Protein AF-A0A7R9XP85-F1 (afdb_monomer_lite)

Secondary structure (DSSP, 8-state):
-EETT-B-TT-B-TT-B-TTPEEPSB-TT-B-TT-B-TT-B-TT-B-TT-B-TT-B-TT-B-TT-B-TT-B--EETTEE-B-TT-B-TT-B--HHHHHHHTT-TT--HHHHHHHT---

pLDDT: mean 96.96, std 3.6, range [68.06, 98.88]

Radius of gyration: 12.51 Å; chains: 1; bounding box: 40×22×24 Å

InterPro domains:
  IPR001646 Pentapeptide repeat [PF00805] (28-64)

Structure (mmCIF, N/CA/C/O backbone):
data_AF-A0A7R9XP85-F1
#
_entry.id   AF-A0A7R9XP85-F1
#
loop_
_atom_site.group_PDB
_atom_site.id
_atom_site.type_symbol
_atom_site.label_atom_id
_atom_site.label_alt_id
_atom_site.label_comp_id
_atom_site.label_asym_id
_atom_site.label_entity_id
_atom_site.label_seq_id
_atom_site.pdbx_PDB_ins_code
_atom_site.Cartn_x
_atom_site.Cartn_y
_atom_site.Cartn_z
_atom_site.occupancy
_atom_site.B_iso_or_equiv
_atom_site.auth_seq_id
_atom_site.auth_comp_id
_atom_site.auth_asym_id
_atom_site.auth_atom_id
_atom_site.pdbx_PDB_model_num
ATOM 1 N N . LYS A 1 1 ? -14.980 6.941 -8.364 1.00 84.94 1 LYS A N 1
ATOM 2 C CA . LYS A 1 1 ? -16.347 6.572 -7.890 1.00 84.94 1 LYS A CA 1
ATOM 3 C C . LYS A 1 1 ? -16.425 6.857 -6.393 1.00 84.94 1 LYS A C 1
ATOM 5 O O . LYS A 1 1 ? -15.369 6.913 -5.780 1.00 84.94 1 LYS A O 1
ATOM 10 N N . ASP A 1 2 ? -17.599 7.073 -5.807 1.00 92.56 2 ASP A N 1
ATOM 11 C CA . ASP A 1 2 ? -17.701 7.227 -4.349 1.00 92.56 2 ASP A CA 1
ATOM 12 C C . ASP A 1 2 ? -18.280 5.948 -3.743 1.00 92.56 2 ASP A C 1
ATOM 14 O O . ASP A 1 2 ? -19.359 5.517 -4.142 1.00 92.56 2 ASP A O 1
ATOM 18 N N . LEU A 1 3 ? -17.511 5.315 -2.863 1.00 93.06 3 LEU A N 1
ATOM 19 C CA . LEU A 1 3 ? -17.875 4.136 -2.083 1.00 93.06 3 LEU A CA 1
ATOM 20 C C . LEU A 1 3 ? -17.718 4.433 -0.581 1.00 93.06 3 LEU A C 1
ATOM 22 O O . LEU A 1 3 ? -17.549 3.498 0.198 1.00 93.06 3 LEU A O 1
ATOM 26 N N . SER A 1 4 ? -17.732 5.710 -0.162 1.00 91.25 4 SER A N 1
ATOM 27 C CA . SER A 1 4 ? -17.455 6.103 1.229 1.00 91.25 4 SER A CA 1
ATOM 28 C C . SER A 1 4 ? -18.410 5.486 2.254 1.00 91.25 4 SER A C 1
ATOM 30 O O . SER A 1 4 ? -18.020 5.276 3.401 1.00 91.25 4 SER A O 1
ATOM 32 N N . GLU A 1 5 ? -19.635 5.175 1.833 1.00 90.81 5 GLU A N 1
ATOM 33 C CA . GLU A 1 5 ? -20.685 4.591 2.676 1.00 90.81 5 GLU A CA 1
ATOM 34 C C . GLU A 1 5 ? -20.741 3.056 2.603 1.00 90.81 5 GLU A C 1
ATOM 36 O O . GLU A 1 5 ? -21.529 2.427 3.308 1.00 90.81 5 GLU A O 1
ATOM 41 N N . GLU A 1 6 ? -19.922 2.434 1.753 1.00 93.75 6 GLU A N 1
ATOM 42 C CA . GLU A 1 6 ? -19.976 0.995 1.513 1.00 93.75 6 GLU A CA 1
ATOM 43 C C . GLU A 1 6 ? -19.072 0.223 2.478 1.00 93.75 6 GLU A C 1
ATOM 45 O O . GLU A 1 6 ? -17.935 0.610 2.762 1.00 93.75 6 GLU A O 1
ATOM 50 N N . VAL A 1 7 ? -19.567 -0.930 2.932 1.00 95.38 7 VAL A N 1
ATOM 51 C CA . VAL A 1 7 ? -18.777 -1.925 3.665 1.00 95.38 7 VAL A CA 1
ATOM 52 C C . VAL A 1 7 ? -18.240 -2.937 2.663 1.00 95.38 7 VAL A C 1
ATOM 54 O O . VAL A 1 7 ? -18.994 -3.701 2.061 1.00 95.38 7 VAL A O 1
ATOM 57 N N . LEU A 1 8 ? -16.923 -2.957 2.492 1.00 95.38 8 LEU A N 1
ATOM 58 C CA . LEU A 1 8 ? -16.235 -3.753 1.477 1.00 95.38 8 LEU A CA 1
ATOM 59 C C . LEU A 1 8 ? -15.453 -4.931 2.071 1.00 95.38 8 LEU A C 1
ATOM 61 O O . LEU A 1 8 ? -14.604 -5.513 1.390 1.00 95.38 8 LEU A O 1
ATOM 65 N N . SER A 1 9 ? -15.717 -5.304 3.328 1.00 97.75 9 SER A N 1
ATOM 66 C CA . SER A 1 9 ? -15.007 -6.414 3.962 1.00 97.75 9 SER A CA 1
ATOM 67 C C . SER A 1 9 ? -15.169 -7.708 3.157 1.00 97.75 9 SER A C 1
ATOM 69 O O . SER A 1 9 ? -16.280 -8.121 2.823 1.00 97.75 9 SER A O 1
ATOM 71 N N . GLY A 1 10 ? -14.057 -8.370 2.836 1.00 97.50 10 GLY A N 1
ATOM 72 C CA . GLY A 1 10 ? -14.057 -9.627 2.083 1.00 97.50 10 GLY A CA 1
ATOM 73 C C . GLY A 1 10 ? -14.439 -9.512 0.601 1.00 97.50 10 GLY A C 1
ATOM 74 O O . GLY A 1 10 ? -14.571 -10.542 -0.072 1.00 97.50 10 GLY A O 1
ATOM 75 N N . VAL A 1 11 ? -14.623 -8.299 0.066 1.00 97.00 11 VAL A N 1
ATOM 76 C CA . VAL A 1 11 ? -14.964 -8.099 -1.350 1.00 97.00 11 VAL A CA 1
ATOM 77 C C . VAL A 1 11 ? -13.860 -8.645 -2.254 1.00 97.00 11 VAL A C 1
ATOM 79 O O . VAL A 1 11 ? -12.667 -8.500 -1.992 1.00 97.00 11 VAL A O 1
ATOM 82 N N . ARG A 1 12 ? -14.265 -9.267 -3.367 1.00 97.94 12 ARG A N 1
ATOM 83 C CA . ARG A 1 12 ? -13.357 -9.752 -4.413 1.00 97.94 12 ARG A CA 1
ATOM 84 C C . ARG A 1 12 ? -13.295 -8.738 -5.552 1.00 97.94 12 ARG A C 1
ATOM 86 O O . ARG A 1 12 ? -14.138 -8.757 -6.442 1.00 97.94 12 ARG A O 1
ATOM 93 N N . GLY A 1 13 ? -12.285 -7.875 -5.518 1.00 96.69 13 GLY A N 1
ATOM 94 C CA . GLY A 1 13 ? -12.023 -6.814 -6.494 1.00 96.69 13 GLY A CA 1
ATOM 95 C C . GLY A 1 13 ? -10.856 -7.098 -7.447 1.00 96.69 13 GLY A C 1
ATOM 96 O O . GLY A 1 13 ? -10.287 -6.158 -7.997 1.00 96.69 13 GLY A O 1
ATOM 97 N N . ARG A 1 14 ? -10.455 -8.364 -7.627 1.00 98.06 14 ARG A N 1
ATOM 98 C CA . ARG A 1 14 ? -9.287 -8.734 -8.447 1.00 98.06 14 ARG A CA 1
ATOM 99 C C . ARG A 1 14 ? -9.376 -8.180 -9.863 1.00 98.06 14 ARG A C 1
ATOM 101 O O . ARG A 1 14 ? -10.382 -8.387 -10.536 1.00 98.06 14 ARG A O 1
ATOM 108 N N . ARG A 1 15 ? -8.287 -7.570 -10.337 1.00 98.06 15 ARG A N 1
ATOM 109 C CA . ARG A 1 15 ? -8.157 -6.998 -11.692 1.00 98.06 15 ARG A CA 1
ATOM 110 C C . ARG A 1 15 ? -9.240 -5.971 -12.063 1.00 98.06 15 ARG A C 1
ATOM 112 O O . ARG A 1 15 ? -9.371 -5.620 -13.234 1.00 98.06 15 ARG A O 1
ATOM 119 N N . SER A 1 16 ? -10.006 -5.487 -11.086 1.00 98.19 16 SER A N 1
ATOM 120 C CA . SER A 1 16 ? -11.023 -4.458 -11.284 1.00 98.19 16 SER A CA 1
ATOM 121 C C . SER A 1 16 ? -10.393 -3.070 -11.334 1.00 98.19 16 SER A C 1
ATOM 123 O O . SER A 1 16 ? -9.298 -2.846 -10.817 1.00 98.19 16 SER A O 1
ATOM 125 N N . ASP A 1 17 ? -11.112 -2.127 -11.938 1.00 98.25 17 ASP A N 1
ATOM 126 C CA . ASP A 1 17 ? -10.718 -0.723 -11.976 1.00 98.25 17 ASP A CA 1
ATOM 127 C C . ASP A 1 17 ? -11.487 0.088 -10.929 1.00 98.25 17 ASP A C 1
ATOM 129 O O . ASP A 1 17 ? -12.712 0.264 -11.012 1.00 98.25 17 ASP A O 1
ATOM 133 N N . PHE A 1 18 ? -10.737 0.573 -9.947 1.00 97.94 18 PHE A N 1
ATOM 134 C CA . PHE A 1 18 ? -11.180 1.467 -8.891 1.00 97.94 18 PHE A CA 1
ATOM 135 C C . PHE A 1 18 ? -10.451 2.812 -8.948 1.00 97.94 18 PHE A C 1
ATOM 137 O O . PHE A 1 18 ? -10.563 3.578 -7.998 1.00 97.94 18 PHE A O 1
ATOM 144 N N . SER A 1 19 ? -9.743 3.142 -10.029 1.00 98.50 19 SER A N 1
ATOM 145 C CA . SER A 1 19 ? -8.988 4.398 -10.122 1.00 98.50 19 SER A CA 1
ATOM 146 C C . SER A 1 19 ? -9.877 5.609 -9.797 1.00 98.50 19 SER A C 1
ATOM 148 O O . SER A 1 19 ? -11.062 5.641 -10.158 1.00 98.50 19 SER A O 1
ATOM 150 N N . HIS A 1 20 ? -9.332 6.590 -9.074 1.00 97.94 20 HIS A N 1
ATOM 151 C CA . HIS A 1 20 ? -10.051 7.784 -8.603 1.00 97.94 20 HIS A CA 1
ATOM 152 C C . HIS A 1 20 ? -11.289 7.472 -7.740 1.00 97.94 20 HIS A C 1
ATOM 154 O O . HIS A 1 20 ? -12.318 8.161 -7.800 1.00 97.94 20 HIS A O 1
ATOM 160 N N . THR A 1 21 ? -11.255 6.371 -6.987 1.00 97.50 21 THR A N 1
ATOM 161 C CA . THR A 1 21 ? -12.338 5.992 -6.073 1.00 97.50 21 THR A CA 1
ATOM 162 C C . THR A 1 21 ? -12.029 6.402 -4.647 1.00 97.50 21 THR A C 1
ATOM 164 O O . THR A 1 21 ? -10.913 6.220 -4.166 1.00 97.50 21 THR A O 1
ATOM 167 N N . LYS A 1 22 ? -13.045 6.940 -3.974 1.00 97.06 22 LYS A N 1
ATOM 168 C CA . LYS A 1 22 ? -13.049 7.129 -2.529 1.00 97.06 22 LYS A CA 1
ATOM 169 C C . LYS A 1 22 ? -13.647 5.882 -1.895 1.00 97.06 22 LYS A C 1
ATOM 171 O O . LYS A 1 22 ? -14.796 5.550 -2.174 1.00 97.06 22 LYS A O 1
ATOM 176 N N . PHE A 1 23 ? -12.852 5.166 -1.116 1.00 93.88 23 PHE A N 1
ATOM 177 C CA . PHE A 1 23 ? -13.295 3.979 -0.398 1.00 93.88 23 PHE A CA 1
ATOM 178 C C . PHE A 1 23 ? -13.952 4.366 0.925 1.00 93.88 23 PHE A C 1
ATOM 180 O O . PHE A 1 23 ? -13.672 5.422 1.496 1.00 93.88 23 PHE A O 1
ATOM 187 N N . GLY A 1 24 ? -14.844 3.498 1.395 1.00 88.75 24 GLY A N 1
ATOM 188 C CA . GLY A 1 24 ? -15.414 3.580 2.730 1.00 88.75 24 GLY A CA 1
ATOM 189 C C . GLY A 1 24 ? -14.423 3.188 3.813 1.00 88.75 24 GLY A C 1
ATOM 190 O O . GLY A 1 24 ? -13.323 2.697 3.552 1.00 88.75 24 GLY A O 1
ATOM 191 N N . ARG A 1 25 ? -14.844 3.394 5.062 1.00 92.69 25 ARG A N 1
ATOM 192 C CA . ARG A 1 25 ? -14.001 3.170 6.246 1.00 92.69 25 ARG A CA 1
ATOM 193 C C . ARG A 1 25 ? -13.696 1.698 6.519 1.00 92.69 25 ARG A C 1
ATOM 195 O O . ARG A 1 25 ? -12.904 1.412 7.406 1.00 92.69 25 ARG A O 1
ATOM 202 N N . GLU A 1 26 ? -14.323 0.763 5.811 1.00 97.31 26 GLU A N 1
ATOM 203 C CA . GLU A 1 26 ? -14.218 -0.664 6.100 1.00 97.31 26 GLU A CA 1
ATOM 204 C C . GLU A 1 26 ? -14.080 -1.484 4.815 1.00 97.31 26 GLU A C 1
ATOM 206 O O . GLU A 1 26 ? -15.004 -1.584 4.011 1.00 97.31 26 GLU A O 1
ATOM 211 N N . ALA A 1 27 ? -12.912 -2.090 4.636 1.00 97.3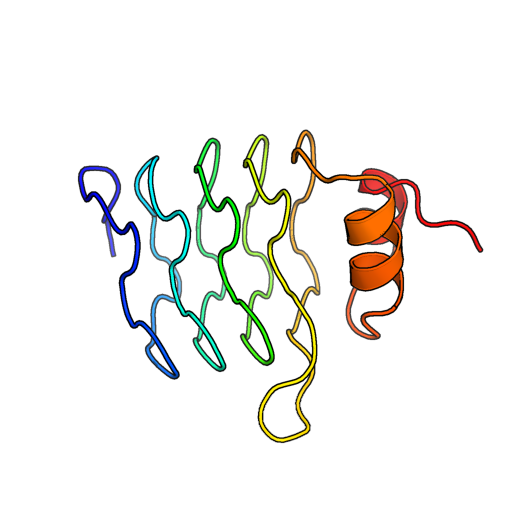8 27 ALA A N 1
ATOM 212 C CA . ALA A 1 27 ? -12.570 -2.950 3.514 1.00 97.38 27 ALA A CA 1
ATOM 213 C C . ALA A 1 27 ? -11.579 -4.047 3.942 1.00 97.38 27 ALA A C 1
ATOM 215 O O . ALA A 1 27 ? -10.723 -4.448 3.152 1.00 97.38 27 ALA A O 1
ATOM 216 N N . SER A 1 28 ? -11.660 -4.521 5.191 1.00 98.50 28 SER A N 1
ATOM 217 C CA . SER A 1 28 ? -10.777 -5.569 5.713 1.00 98.50 28 SER A CA 1
ATOM 218 C C . SER A 1 28 ? -10.954 -6.894 4.969 1.00 98.50 28 SER A C 1
ATOM 220 O O . SER A 1 28 ? -12.045 -7.245 4.517 1.00 98.50 28 SER A O 1
ATOM 222 N N . ARG A 1 29 ? -9.876 -7.673 4.842 1.00 98.62 29 ARG A N 1
ATOM 223 C CA . ARG A 1 29 ? -9.849 -8.985 4.168 1.00 98.62 29 ARG A CA 1
ATOM 224 C C . ARG A 1 29 ? -10.285 -8.936 2.697 1.00 98.62 29 ARG A C 1
ATOM 226 O O . ARG A 1 29 ? -10.648 -9.968 2.128 1.00 98.62 29 ARG A O 1
ATOM 233 N N . ALA A 1 30 ? -10.302 -7.756 2.084 1.00 98.50 30 ALA A N 1
ATOM 234 C CA . ALA A 1 30 ? -10.662 -7.592 0.684 1.00 98.50 30 ALA A CA 1
ATOM 235 C C . ALA A 1 30 ? -9.522 -8.066 -0.231 1.00 98.50 30 ALA A C 1
ATOM 237 O O . ALA A 1 30 ? -8.341 -7.984 0.105 1.00 98.50 30 ALA A O 1
ATOM 238 N N . ASP A 1 31 ? -9.879 -8.570 -1.408 1.00 98.75 31 ASP A N 1
ATOM 239 C CA . ASP A 1 31 ? -8.943 -9.125 -2.384 1.00 98.75 31 ASP A CA 1
ATOM 240 C C . ASP A 1 31 ? -8.874 -8.218 -3.617 1.00 98.75 31 ASP A C 1
ATOM 242 O O . ASP A 1 31 ? -9.718 -8.305 -4.514 1.00 98.75 31 ASP A O 1
ATOM 246 N N . PHE A 1 32 ? -7.857 -7.356 -3.656 1.00 98.69 32 PHE A N 1
ATOM 247 C CA . PHE A 1 32 ? -7.593 -6.377 -4.714 1.00 98.69 32 PHE A CA 1
ATOM 248 C C . PHE A 1 32 ? -6.424 -6.775 -5.619 1.00 98.69 32 PHE A C 1
ATOM 250 O O . PHE A 1 32 ? -5.820 -5.924 -6.271 1.00 98.69 32 PHE A O 1
ATOM 257 N N . ARG A 1 33 ? -6.084 -8.064 -5.702 1.00 98.81 33 ARG A N 1
ATOM 258 C CA . ARG A 1 33 ? -4.941 -8.497 -6.515 1.00 98.81 33 ARG A CA 1
ATOM 259 C C . ARG A 1 33 ? -5.053 -8.065 -7.969 1.00 98.81 33 ARG A C 1
ATOM 261 O O . ARG A 1 33 ? -6.067 -8.315 -8.629 1.00 98.81 33 ARG A O 1
ATOM 268 N N . GLY A 1 34 ? -3.998 -7.431 -8.471 1.00 98.69 34 GLY A N 1
ATOM 269 C CA . GLY A 1 34 ? -3.951 -6.891 -9.830 1.00 98.69 34 GLY A CA 1
ATOM 270 C C . GLY A 1 34 ? -4.960 -5.775 -10.123 1.00 98.69 34 GLY A C 1
ATOM 271 O O . GLY A 1 34 ? -5.161 -5.457 -11.293 1.00 98.69 34 GLY A O 1
ATOM 272 N N . ALA A 1 35 ? -5.652 -5.227 -9.119 1.00 98.69 35 ALA A N 1
ATOM 273 C CA . ALA A 1 35 ? -6.601 -4.135 -9.317 1.00 98.69 35 ALA A CA 1
ATOM 274 C C . ALA A 1 35 ? -5.885 -2.830 -9.693 1.00 98.69 35 ALA A C 1
ATOM 276 O O . ALA A 1 35 ? -4.714 -2.632 -9.368 1.00 98.69 35 ALA A O 1
ATOM 277 N N . LYS A 1 36 ? -6.607 -1.916 -10.344 1.00 98.81 36 LYS A N 1
ATOM 278 C CA . LYS A 1 36 ? -6.164 -0.530 -10.526 1.00 98.81 36 LYS A CA 1
ATOM 279 C C . LYS A 1 36 ? -6.758 0.330 -9.419 1.00 98.81 36 LYS A C 1
ATOM 281 O O . LYS A 1 36 ? -7.976 0.460 -9.328 1.00 98.81 36 LYS A O 1
ATOM 286 N N . LEU A 1 37 ? -5.891 0.890 -8.590 1.00 98.69 37 LEU A N 1
ATOM 287 C CA . LEU A 1 37 ? -6.179 1.733 -7.430 1.00 98.69 37 LEU A CA 1
ATOM 288 C C . LEU A 1 37 ? -5.435 3.076 -7.558 1.00 98.69 37 LEU A C 1
ATOM 290 O O . LEU A 1 37 ? -5.030 3.680 -6.570 1.00 98.69 37 LEU A O 1
ATOM 294 N N . VAL A 1 38 ? -5.226 3.537 -8.793 1.00 98.81 38 VAL A N 1
ATOM 295 C CA . VAL A 1 38 ? -4.513 4.789 -9.062 1.00 98.81 38 VAL A CA 1
ATOM 296 C C . VAL A 1 38 ? -5.329 5.965 -8.531 1.00 98.81 38 VAL A C 1
ATOM 298 O O . VAL A 1 38 ? -6.539 6.032 -8.764 1.00 98.81 38 VAL A O 1
ATOM 301 N N . ASP A 1 39 ? -4.673 6.876 -7.811 1.00 98.62 39 ASP A N 1
ATOM 302 C CA . ASP A 1 39 ? -5.282 8.066 -7.200 1.00 98.62 39 ASP A CA 1
ATOM 303 C C . ASP A 1 39 ? -6.530 7.745 -6.340 1.00 98.62 39 ASP A C 1
ATOM 305 O O . ASP A 1 39 ? -7.499 8.511 -6.297 1.00 98.62 39 ASP A O 1
ATOM 309 N N . THR A 1 40 ? -6.574 6.576 -5.692 1.00 98.38 40 THR A N 1
ATOM 310 C CA . THR A 1 40 ? -7.669 6.240 -4.765 1.00 98.38 40 THR A CA 1
ATOM 311 C C . THR A 1 40 ? -7.464 6.863 -3.397 1.00 98.38 40 THR A C 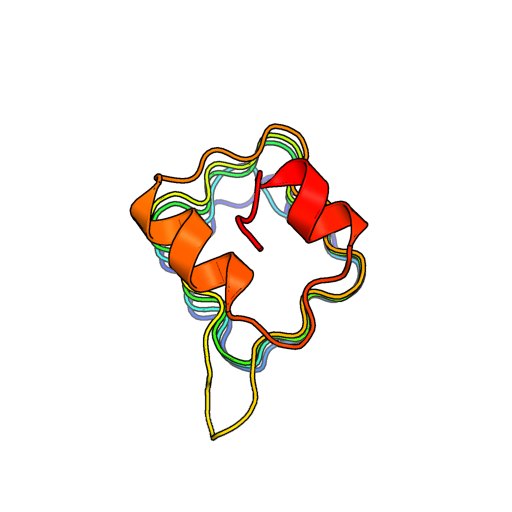1
ATOM 313 O O . THR A 1 40 ? -6.349 6.888 -2.883 1.00 98.38 40 THR A O 1
ATOM 316 N N . SER A 1 41 ? -8.556 7.282 -2.763 1.00 98.25 41 SER A N 1
ATOM 317 C CA . SER A 1 41 ? -8.552 7.701 -1.363 1.00 98.25 41 SER A CA 1
ATOM 318 C C . SER A 1 41 ? -9.064 6.563 -0.485 1.00 98.25 41 SER A C 1
ATOM 320 O O . SER A 1 41 ? -10.195 6.108 -0.654 1.00 98.25 41 SER A O 1
ATOM 322 N N . MET A 1 42 ? -8.221 6.116 0.441 1.00 97.88 42 MET A N 1
ATOM 323 C CA . MET A 1 42 ? -8.503 5.125 1.482 1.00 97.88 42 MET A CA 1
ATOM 324 C C . MET A 1 42 ? -8.111 5.691 2.863 1.00 97.88 42 MET A C 1
ATOM 326 O O . MET A 1 42 ? -7.662 4.960 3.743 1.00 97.88 42 MET A O 1
ATOM 330 N N . VAL A 1 43 ? -8.265 7.009 3.036 1.00 98.00 43 VAL A N 1
ATOM 331 C CA . VAL A 1 43 ? -7.968 7.707 4.297 1.00 98.00 43 VAL A CA 1
ATOM 332 C C . VAL A 1 43 ? -8.859 7.159 5.408 1.00 98.00 43 VAL A C 1
ATOM 334 O O . VAL A 1 43 ? -10.057 6.957 5.197 1.00 98.00 43 VAL A O 1
ATOM 337 N N . ASP A 1 44 ? -8.269 6.898 6.575 1.00 97.81 44 ASP A N 1
ATOM 338 C CA . ASP A 1 44 ? -8.932 6.312 7.750 1.00 97.81 44 ASP A CA 1
ATOM 339 C C . ASP A 1 44 ? -9.592 4.937 7.502 1.00 97.81 44 ASP A C 1
ATOM 341 O O . ASP A 1 44 ? -10.424 4.488 8.302 1.00 97.81 44 ASP A O 1
ATOM 345 N N . ALA A 1 45 ? -9.274 4.260 6.392 1.00 98.12 45 ALA A N 1
ATOM 346 C CA . ALA A 1 45 ? -9.894 2.988 6.048 1.00 98.12 45 ALA A CA 1
ATOM 347 C C . ALA A 1 45 ? -9.303 1.828 6.859 1.00 98.12 45 ALA A C 1
ATOM 349 O O . ALA A 1 45 ? -8.089 1.699 7.034 1.00 98.12 45 ALA A O 1
ATOM 350 N N . ASN A 1 46 ? -10.166 0.917 7.298 1.00 98.44 46 ASN A N 1
ATOM 351 C CA . ASN A 1 46 ? -9.758 -0.381 7.800 1.00 98.44 46 ASN A CA 1
ATOM 352 C C . ASN A 1 46 ? -9.520 -1.343 6.630 1.00 98.44 46 ASN A C 1
ATOM 354 O O . ASN A 1 46 ? -10.463 -1.828 6.008 1.00 98.44 46 ASN A O 1
ATOM 358 N N . LEU A 1 47 ? -8.253 -1.632 6.352 1.00 98.50 47 LEU A N 1
ATOM 359 C CA . LEU A 1 47 ? -7.769 -2.535 5.304 1.00 98.50 47 LEU A CA 1
ATOM 360 C C . LEU A 1 47 ? -7.047 -3.748 5.916 1.00 98.50 47 LEU A C 1
ATOM 362 O O . LEU A 1 47 ? -6.196 -4.367 5.274 1.00 98.50 47 LEU A O 1
ATOM 366 N N . TYR A 1 48 ? -7.367 -4.073 7.173 1.00 98.56 48 TYR A N 1
ATOM 367 C CA . TYR A 1 48 ? -6.773 -5.185 7.905 1.00 98.56 48 TYR A CA 1
ATOM 368 C C . TYR A 1 48 ? -6.844 -6.484 7.092 1.00 98.56 48 TYR A C 1
ATOM 370 O O . TYR A 1 48 ? -7.9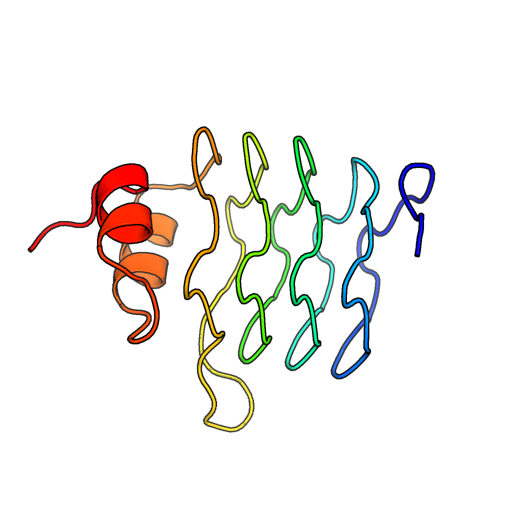18 -6.872 6.635 1.00 98.56 48 TYR A O 1
ATOM 378 N N . GLU A 1 49 ? -5.703 -7.158 6.918 1.00 98.56 49 GLU A N 1
ATOM 379 C CA . GLU A 1 49 ? -5.567 -8.402 6.135 1.00 98.56 49 GLU A CA 1
ATOM 380 C C . GLU A 1 49 ? -6.024 -8.323 4.660 1.00 98.56 49 GLU A C 1
ATOM 382 O O . GLU A 1 49 ? -6.294 -9.352 4.034 1.00 98.56 49 GLU A O 1
ATOM 387 N N . SER A 1 50 ? -6.113 -7.131 4.065 1.00 98.62 50 SER A N 1
ATOM 388 C CA . SER A 1 50 ? -6.449 -6.986 2.642 1.00 98.62 50 SER A CA 1
ATOM 389 C C . SER A 1 50 ? -5.257 -7.282 1.725 1.00 98.62 50 SER A C 1
ATOM 391 O O . SER A 1 50 ? -4.098 -7.054 2.063 1.00 98.62 50 SER A O 1
ATOM 393 N N . THR A 1 51 ? -5.525 -7.824 0.538 1.00 98.81 51 THR A N 1
ATOM 394 C CA . THR A 1 51 ? -4.491 -8.273 -0.409 1.00 98.81 51 THR A CA 1
ATOM 395 C C . THR A 1 51 ? -4.402 -7.325 -1.603 1.00 98.81 51 THR A C 1
ATOM 397 O O . THR A 1 51 ? -5.323 -7.285 -2.419 1.00 98.81 51 THR A O 1
ATOM 400 N N . PHE A 1 52 ? -3.279 -6.620 -1.752 1.00 98.75 52 PHE A N 1
ATOM 401 C CA . PHE A 1 52 ? -2.991 -5.693 -2.858 1.00 98.75 52 PHE A CA 1
ATOM 402 C C . PHE A 1 52 ? -1.892 -6.200 -3.801 1.00 98.75 52 PHE A C 1
ATOM 404 O O . PHE A 1 52 ? -1.352 -5.435 -4.597 1.00 98.75 52 PHE A O 1
ATOM 411 N N . ASP A 1 53 ? -1.526 -7.482 -3.732 1.00 98.81 53 ASP A N 1
ATOM 412 C CA . ASP A 1 53 ? -0.431 -8.022 -4.543 1.00 98.81 53 ASP A CA 1
ATOM 413 C C . ASP A 1 53 ? -0.643 -7.750 -6.046 1.00 98.81 53 ASP A C 1
ATOM 415 O O . ASP A 1 53 ? -1.721 -7.991 -6.601 1.00 98.81 53 ASP A O 1
ATOM 419 N N . GLY A 1 54 ? 0.393 -7.223 -6.704 1.00 98.75 54 GLY A N 1
ATOM 420 C CA . GLY A 1 54 ? 0.365 -6.812 -8.114 1.00 98.75 54 GLY A CA 1
ATOM 421 C C . GLY A 1 54 ? -0.630 -5.703 -8.473 1.00 98.75 54 GLY A C 1
ATOM 422 O O . GLY A 1 54 ? -0.835 -5.457 -9.660 1.00 98.75 54 GLY A O 1
ATOM 423 N N . ALA A 1 55 ? -1.276 -5.056 -7.500 1.00 98.88 55 ALA A N 1
ATOM 424 C CA . ALA A 1 55 ? -2.167 -3.931 -7.757 1.00 98.88 55 ALA A CA 1
ATOM 425 C C . ALA A 1 55 ? -1.383 -2.678 -8.168 1.00 98.88 55 ALA A C 1
ATOM 427 O O . ALA A 1 55 ? -0.275 -2.430 -7.697 1.00 98.88 55 ALA A O 1
ATOM 428 N N . ASP A 1 56 ? -1.977 -1.855 -9.022 1.00 98.88 56 ASP A N 1
ATOM 429 C CA . ASP A 1 56 ? -1.440 -0.543 -9.364 1.00 98.88 56 ASP A CA 1
ATOM 430 C C . ASP A 1 56 ? -1.997 0.497 -8.389 1.00 98.88 56 ASP A C 1
ATOM 432 O O . ASP A 1 56 ? -3.140 0.922 -8.546 1.00 98.88 56 ASP A O 1
ATOM 436 N N . MET A 1 57 ? -1.221 0.868 -7.369 1.00 98.81 57 MET A N 1
ATOM 437 C CA . MET A 1 57 ? -1.637 1.776 -6.293 1.00 98.81 57 MET A CA 1
ATOM 438 C C . MET A 1 57 ? -0.993 3.157 -6.409 1.00 98.81 57 MET A C 1
ATOM 440 O O . MET A 1 57 ? -0.908 3.871 -5.415 1.00 98.81 57 MET A O 1
ATOM 444 N N . ARG A 1 58 ? -0.515 3.543 -7.598 1.00 98.81 58 ARG A N 1
ATOM 445 C CA . ARG A 1 58 ? 0.165 4.832 -7.773 1.00 98.81 58 ARG A CA 1
ATOM 446 C C . ARG A 1 58 ? -0.664 5.981 -7.208 1.00 98.81 58 ARG A C 1
ATOM 448 O O . ARG A 1 58 ? -1.840 6.111 -7.550 1.00 98.81 58 ARG A O 1
ATOM 455 N N . ASN A 1 59 ? -0.040 6.800 -6.365 1.00 98.81 59 ASN A N 1
ATOM 456 C CA . ASN A 1 59 ? -0.661 7.940 -5.682 1.00 98.81 59 ASN A CA 1
ATOM 457 C C . ASN A 1 59 ? -1.886 7.597 -4.807 1.00 98.81 59 ASN A C 1
ATOM 459 O O . ASN A 1 59 ? -2.713 8.469 -4.528 1.00 98.81 59 ASN A O 1
ATOM 463 N N . ALA A 1 60 ? -2.070 6.338 -4.400 1.00 98.69 60 ALA A N 1
ATOM 464 C CA . ALA A 1 60 ? -3.131 6.004 -3.461 1.00 98.69 60 ALA A CA 1
ATOM 465 C C . ALA A 1 60 ? -2.853 6.656 -2.098 1.00 98.69 60 ALA A C 1
ATOM 467 O O . ALA A 1 60 ? -1.721 6.664 -1.615 1.00 98.69 60 ALA A O 1
ATOM 468 N N . ASN A 1 61 ? -3.898 7.172 -1.456 1.00 98.69 61 ASN A N 1
ATOM 469 C CA . ASN A 1 61 ? -3.789 7.763 -0.131 1.00 98.69 61 ASN A CA 1
ATOM 470 C C . ASN A 1 61 ? -4.251 6.766 0.946 1.00 98.69 61 ASN A C 1
ATOM 472 O O . ASN A 1 61 ? -5.450 6.492 1.037 1.00 98.69 61 ASN A O 1
ATOM 476 N N . LEU A 1 62 ? -3.305 6.242 1.737 1.00 98.50 62 LEU A N 1
ATOM 477 C CA . LEU A 1 62 ? -3.518 5.348 2.886 1.00 98.50 62 LEU A CA 1
ATOM 478 C C . LEU A 1 62 ? -3.311 6.075 4.227 1.00 98.50 62 LEU A C 1
ATOM 480 O O . LEU A 1 62 ? -3.040 5.427 5.241 1.00 98.50 62 LEU A O 1
ATOM 484 N N . GLU A 1 63 ? -3.417 7.404 4.244 1.00 98.50 63 GLU A N 1
ATOM 485 C CA . GLU A 1 63 ? -3.257 8.205 5.455 1.00 98.50 63 GLU A CA 1
ATOM 486 C C . GLU A 1 63 ? -4.154 7.681 6.588 1.00 98.50 63 GLU A C 1
ATOM 488 O O . GLU A 1 63 ? -5.357 7.468 6.403 1.00 98.50 63 GLU A O 1
ATOM 493 N N . ASN A 1 64 ? -3.553 7.436 7.755 1.00 98.19 64 ASN A N 1
ATOM 494 C CA . ASN A 1 64 ? -4.208 6.887 8.951 1.00 98.19 64 ASN A CA 1
ATOM 495 C C . ASN A 1 64 ? -4.927 5.532 8.752 1.00 98.19 64 ASN A C 1
ATOM 497 O O . ASN A 1 64 ? -5.690 5.095 9.618 1.00 98.19 64 ASN A O 1
ATOM 501 N N . ALA A 1 65 ? -4.700 4.837 7.634 1.00 98.44 65 ALA A N 1
ATOM 502 C CA . ALA A 1 65 ? -5.357 3.568 7.352 1.00 98.44 65 ALA A CA 1
ATOM 503 C C . ALA A 1 65 ? -4.805 2.430 8.225 1.00 98.44 65 ALA A C 1
ATOM 505 O O . ALA A 1 65 ? -3.611 2.349 8.527 1.00 98.44 65 ALA A O 1
ATOM 506 N N . ILE A 1 66 ? -5.667 1.476 8.579 1.00 98.56 66 ILE A N 1
ATOM 507 C CA . ILE A 1 66 ? -5.249 0.233 9.235 1.00 98.56 66 ILE A CA 1
ATOM 508 C C . ILE A 1 66 ? -4.880 -0.766 8.143 1.00 98.56 66 ILE A C 1
ATOM 510 O O . ILE A 1 66 ? -5.755 -1.399 7.567 1.00 98.56 66 ILE A O 1
ATOM 514 N N . VAL A 1 67 ? -3.587 -0.942 7.876 1.00 98.12 67 VAL A N 1
ATOM 515 C CA . VAL A 1 67 ? -3.070 -1.882 6.856 1.00 98.12 67 VAL A CA 1
ATOM 516 C C . VAL A 1 67 ? -2.259 -3.028 7.472 1.00 98.12 67 VAL A C 1
ATOM 518 O O . VAL A 1 67 ? -1.489 -3.712 6.803 1.00 98.12 67 VAL A O 1
ATOM 521 N N . SER A 1 68 ? -2.445 -3.274 8.770 1.00 98.31 68 SER A N 1
ATOM 522 C CA . SER A 1 68 ? -1.825 -4.397 9.476 1.00 98.31 68 SER A CA 1
ATOM 523 C C . SER A 1 68 ? -2.242 -5.733 8.849 1.00 98.31 68 SER A C 1
ATOM 525 O O . SER A 1 68 ? -3.428 -5.984 8.627 1.00 98.31 68 SER A O 1
ATOM 527 N N . GLY A 1 69 ? -1.265 -6.589 8.545 1.00 98.12 69 GLY A N 1
ATOM 528 C CA . GLY A 1 69 ? -1.485 -7.858 7.848 1.00 98.12 69 GLY A CA 1
ATOM 529 C C . GLY A 1 69 ? -1.811 -7.740 6.353 1.00 98.12 69 GLY A C 1
ATOM 530 O O . GLY A 1 69 ? -1.971 -8.775 5.706 1.00 98.12 69 GLY A O 1
ATOM 531 N N . ALA A 1 70 ? -1.901 -6.531 5.789 1.00 98.31 70 ALA A N 1
ATOM 532 C CA . ALA A 1 70 ? -2.103 -6.359 4.355 1.00 98.31 70 ALA A CA 1
ATOM 533 C C . ALA A 1 70 ? -0.849 -6.756 3.556 1.00 98.31 70 ALA A C 1
ATOM 535 O O . ALA A 1 70 ? 0.280 -6.685 4.053 1.00 98.31 70 ALA A O 1
ATOM 536 N N . SER A 1 71 ? -1.036 -7.171 2.302 1.00 98.50 71 SER A N 1
ATOM 537 C CA . SER A 1 71 ? 0.064 -7.575 1.420 1.00 98.50 71 SER A CA 1
ATOM 538 C C . SER A 1 71 ? 0.178 -6.679 0.187 1.00 98.50 71 SER A C 1
ATOM 540 O O . SER A 1 71 ? -0.822 -6.309 -0.420 1.00 98.50 71 SER A O 1
ATOM 542 N N . PHE A 1 72 ? 1.418 -6.343 -0.180 1.00 98.50 72 PHE A N 1
ATOM 543 C CA . PHE A 1 72 ? 1.773 -5.482 -1.318 1.00 98.50 72 PHE A CA 1
ATOM 544 C C . PHE A 1 72 ? 2.860 -6.144 -2.185 1.00 98.50 72 PHE A C 1
ATOM 546 O O . PHE A 1 72 ? 3.800 -5.503 -2.660 1.00 98.50 72 PHE A O 1
ATOM 553 N N . GLY A 1 73 ? 2.793 -7.471 -2.292 1.00 98.44 73 GLY A N 1
ATOM 554 C CA . GLY A 1 73 ? 3.786 -8.309 -2.948 1.00 98.44 73 GLY A CA 1
ATOM 555 C C . GLY A 1 73 ? 3.539 -8.476 -4.444 1.00 98.44 73 GLY A C 1
ATOM 556 O O . GLY A 1 73 ? 2.957 -7.618 -5.113 1.00 98.44 73 GLY A O 1
ATOM 557 N N . GLN A 1 74 ? 4.003 -9.607 -4.975 1.00 98.44 74 GLN A N 1
ATOM 558 C CA . GLN A 1 74 ? 3.820 -9.963 -6.377 1.00 98.44 74 GLN A CA 1
ATOM 559 C C . GLN A 1 74 ? 2.524 -10.741 -6.621 1.00 98.44 74 GLN A C 1
ATOM 561 O O . GLN A 1 74 ? 2.203 -11.672 -5.885 1.00 98.44 74 GLN A O 1
ATOM 566 N N . TYR A 1 75 ? 1.850 -10.436 -7.728 1.00 98.25 75 TYR A N 1
ATOM 567 C CA . TYR A 1 75 ? 0.787 -11.253 -8.309 1.00 98.25 75 TYR A CA 1
ATOM 568 C C . TYR A 1 75 ? 1.036 -11.395 -9.812 1.00 98.25 75 TYR A C 1
ATOM 570 O O . TYR A 1 75 ? 1.330 -10.412 -10.486 1.00 98.25 75 TYR A O 1
ATOM 578 N N . ASP A 1 76 ? 0.994 -12.626 -10.326 1.00 96.50 76 ASP A N 1
ATOM 579 C CA . ASP A 1 76 ? 1.351 -12.956 -11.717 1.00 96.50 76 ASP A CA 1
ATOM 580 C C . ASP A 1 76 ? 2.722 -12.394 -12.161 1.00 96.50 76 ASP A C 1
ATOM 582 O O . ASP A 1 76 ? 2.910 -11.966 -13.297 1.00 96.50 76 ASP A O 1
ATOM 586 N N . GLY A 1 77 ? 3.698 -12.388 -11.244 1.00 97.69 77 GLY A N 1
ATOM 587 C CA . GLY A 1 77 ? 5.060 -11.894 -11.493 1.00 97.69 77 GLY A CA 1
ATOM 588 C C . GLY A 1 77 ? 5.210 -10.368 -11.477 1.00 97.69 77 GLY A C 1
ATOM 589 O O . GLY A 1 77 ? 6.316 -9.869 -11.676 1.00 97.69 77 GLY A O 1
ATOM 590 N N . VAL A 1 78 ? 4.136 -9.623 -11.208 1.00 97.94 78 VAL A N 1
ATOM 591 C CA . VAL A 1 78 ? 4.130 -8.157 -11.135 1.00 97.94 78 VAL A CA 1
ATOM 592 C C . VAL A 1 78 ? 4.033 -7.725 -9.676 1.00 97.94 78 VAL A C 1
ATOM 594 O O . VAL A 1 78 ? 3.139 -8.170 -8.960 1.00 97.94 78 VAL A O 1
ATOM 597 N N . TRP A 1 79 ? 4.955 -6.877 -9.218 1.00 98.62 79 TRP A N 1
ATOM 598 C CA . TRP A 1 79 ? 4.877 -6.243 -7.895 1.00 98.62 79 TRP A CA 1
ATOM 599 C C . TRP A 1 79 ? 3.708 -5.261 -7.822 1.00 98.62 79 TRP A C 1
ATOM 601 O O . TRP A 1 79 ? 3.383 -4.625 -8.823 1.00 98.62 79 TRP A O 1
ATOM 611 N N . ALA A 1 80 ? 3.115 -5.091 -6.637 1.00 98.75 80 ALA A N 1
ATOM 612 C CA . ALA A 1 80 ? 2.244 -3.944 -6.402 1.00 98.75 80 ALA A CA 1
ATOM 613 C C . ALA A 1 80 ? 3.026 -2.647 -6.675 1.00 98.75 80 ALA A C 1
ATOM 615 O O . ALA A 1 80 ? 4.184 -2.544 -6.272 1.00 98.75 80 ALA A O 1
ATOM 616 N N . ASN A 1 81 ? 2.423 -1.683 -7.364 1.00 98.88 81 ASN A N 1
ATOM 617 C CA . ASN A 1 81 ? 3.061 -0.403 -7.649 1.00 98.88 81 ASN A CA 1
ATOM 618 C C . ASN A 1 81 ? 2.715 0.606 -6.552 1.00 98.88 81 ASN A C 1
ATOM 620 O O . ASN A 1 81 ? 1.569 1.041 -6.473 1.00 98.88 81 ASN A O 1
ATOM 624 N N . LEU A 1 82 ? 3.698 0.948 -5.722 1.00 98.81 82 LEU A N 1
ATOM 625 C CA . LEU A 1 82 ? 3.564 1.802 -4.542 1.00 98.81 82 LEU A CA 1
ATOM 626 C C . LEU A 1 82 ? 4.145 3.210 -4.736 1.00 98.81 82 LEU A C 1
ATOM 628 O O . LEU A 1 82 ? 4.275 3.945 -3.761 1.00 98.81 82 LEU A O 1
ATOM 632 N N . ALA A 1 83 ? 4.503 3.591 -5.965 1.00 98.69 83 ALA A N 1
ATOM 633 C CA . ALA A 1 83 ? 5.038 4.923 -6.228 1.00 98.69 83 ALA A CA 1
ATOM 634 C C . ALA A 1 83 ? 4.007 6.007 -5.860 1.00 98.69 83 ALA A C 1
ATOM 636 O O . ALA A 1 83 ? 2.863 5.966 -6.322 1.00 98.69 83 ALA A O 1
ATOM 637 N N . GLY A 1 84 ? 4.409 6.969 -5.034 1.00 98.69 84 GLY A N 1
ATOM 638 C CA . GLY A 1 84 ? 3.566 8.056 -4.545 1.00 98.69 84 GLY A CA 1
ATOM 639 C C . GLY A 1 84 ? 2.498 7.641 -3.531 1.00 98.69 84 GLY A C 1
ATOM 640 O O . GLY A 1 84 ? 1.601 8.435 -3.256 1.00 98.69 84 GLY A O 1
ATOM 641 N N . VAL A 1 85 ? 2.518 6.411 -3.003 1.00 98.81 85 VAL A N 1
ATOM 642 C CA . VAL A 1 85 ? 1.539 6.011 -1.981 1.00 98.81 85 VAL A CA 1
ATOM 643 C C . VAL A 1 85 ? 1.813 6.759 -0.681 1.00 98.81 85 VAL A C 1
ATOM 645 O O . VAL A 1 85 ? 2.897 6.649 -0.110 1.00 98.81 85 VAL A O 1
ATOM 648 N N . ASN A 1 86 ? 0.799 7.458 -0.172 1.00 98.69 86 ASN A N 1
ATOM 649 C CA . ASN A 1 86 ? 0.887 8.105 1.130 1.00 98.69 86 ASN A CA 1
ATOM 650 C C . ASN A 1 86 ? 0.633 7.083 2.249 1.00 98.69 86 ASN A C 1
ATOM 652 O O . ASN A 1 86 ? -0.489 6.594 2.383 1.00 98.69 86 ASN A O 1
ATOM 656 N N . PHE A 1 87 ? 1.658 6.790 3.052 1.00 98.44 87 PHE A N 1
ATOM 657 C CA . PHE A 1 87 ? 1.586 5.924 4.237 1.00 98.44 87 PHE A CA 1
ATOM 658 C C . PHE A 1 87 ? 1.595 6.702 5.567 1.00 98.44 87 PHE A C 1
ATOM 660 O O . PHE A 1 87 ? 1.744 6.089 6.626 1.00 98.44 87 PHE A O 1
ATOM 667 N N . GLU A 1 88 ? 1.474 8.031 5.556 1.00 98.00 88 GLU A N 1
ATOM 668 C CA . GLU A 1 88 ? 1.505 8.843 6.775 1.00 98.00 88 GLU A CA 1
ATOM 669 C C . GLU A 1 88 ? 0.446 8.378 7.789 1.00 98.00 88 GLU A C 1
ATOM 671 O O . GLU A 1 88 ? -0.731 8.219 7.475 1.00 98.00 88 GLU A O 1
ATOM 676 N N . GLY A 1 89 ? 0.872 8.080 9.019 1.00 97.44 89 GLY A N 1
ATOM 677 C CA . GLY A 1 89 ? -0.022 7.593 10.075 1.00 97.44 89 GLY A CA 1
ATOM 678 C C . GLY A 1 89 ? -0.602 6.187 9.857 1.00 97.44 89 GLY A C 1
ATOM 679 O O . GLY A 1 89 ? -1.337 5.703 10.719 1.00 97.44 89 GLY A O 1
ATOM 680 N N . ALA A 1 90 ? -0.278 5.502 8.754 1.00 97.88 90 ALA A N 1
ATOM 681 C CA . ALA A 1 90 ? -0.780 4.159 8.491 1.00 97.88 90 ALA A CA 1
ATOM 682 C C . ALA A 1 90 ? -0.291 3.167 9.562 1.00 97.88 90 ALA A C 1
ATOM 684 O O . ALA A 1 90 ? 0.880 3.141 9.948 1.00 97.88 90 ALA A O 1
ATOM 685 N N . LEU A 1 91 ? -1.192 2.303 10.033 1.00 98.00 91 LEU A N 1
ATOM 686 C CA . LEU A 1 91 ? -0.899 1.340 11.092 1.00 98.00 91 LEU A CA 1
ATOM 687 C C . LEU A 1 91 ? -0.444 -0.002 10.507 1.00 98.00 91 LEU A C 1
ATOM 689 O O . LEU A 1 91 ? -1.264 -0.825 10.084 1.00 98.00 91 LEU A O 1
ATOM 693 N N . LEU A 1 92 ? 0.870 -0.240 10.539 1.00 96.25 92 LEU A N 1
ATOM 694 C CA . LEU A 1 92 ? 1.524 -1.488 10.135 1.00 96.25 92 LEU A CA 1
ATOM 695 C C . LEU A 1 92 ? 2.235 -2.159 11.313 1.00 96.25 92 LEU A C 1
ATOM 697 O O . LEU A 1 92 ? 2.784 -1.496 12.193 1.00 96.25 92 LEU A O 1
ATOM 701 N N . SER A 1 93 ? 2.306 -3.493 11.296 1.00 94.62 93 SER A N 1
ATOM 702 C CA . SER A 1 93 ? 3.230 -4.208 12.180 1.00 94.62 93 SER A CA 1
ATOM 703 C C . SER A 1 93 ? 4.674 -4.043 11.693 1.00 94.62 93 SER A C 1
ATOM 705 O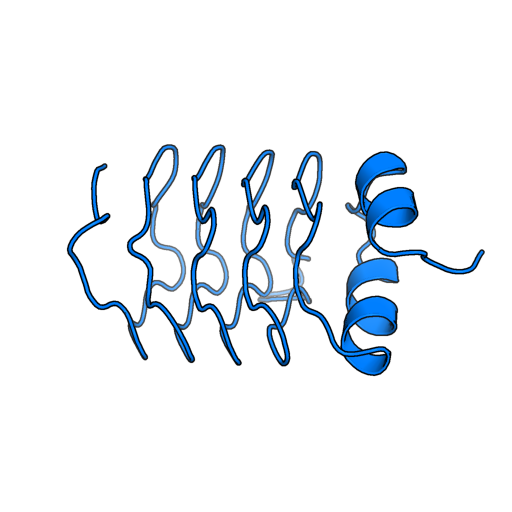 O . SER A 1 93 ? 4.928 -3.874 10.499 1.00 94.62 93 SER A O 1
ATOM 707 N N . SER A 1 94 ? 5.652 -4.192 12.589 1.00 91.25 94 SER A N 1
ATOM 708 C CA . SER A 1 94 ? 7.077 -4.156 12.216 1.00 91.25 94 SER A CA 1
ATOM 709 C C . SER A 1 94 ? 7.446 -5.206 11.158 1.00 91.25 94 SER A C 1
ATOM 711 O O . SER A 1 94 ? 8.327 -4.988 10.326 1.00 91.25 94 SER A O 1
ATOM 713 N N . SER A 1 95 ? 6.760 -6.352 11.160 1.00 92.88 95 SER A N 1
ATOM 714 C CA . SER A 1 95 ? 6.952 -7.392 10.151 1.00 92.88 95 SER A CA 1
ATOM 715 C C . SER A 1 95 ? 6.375 -7.015 8.786 1.00 92.88 95 SER A C 1
ATOM 717 O O . SER A 1 95 ? 6.94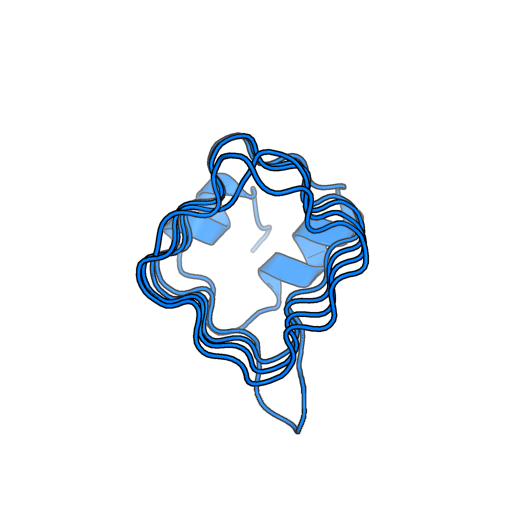0 -7.420 7.771 1.00 92.88 95 SER A O 1
ATOM 719 N N . ASP A 1 96 ? 5.296 -6.230 8.750 1.00 95.94 96 ASP A N 1
ATOM 720 C CA . ASP A 1 96 ? 4.680 -5.764 7.506 1.00 95.94 96 ASP A CA 1
ATOM 721 C C . ASP A 1 96 ? 5.507 -4.647 6.879 1.00 95.94 96 ASP A C 1
ATOM 723 O O . ASP A 1 96 ? 5.791 -4.722 5.686 1.00 95.94 96 ASP A O 1
ATOM 727 N N . VAL A 1 97 ? 6.018 -3.710 7.688 1.00 96.62 97 VAL A N 1
ATOM 728 C CA . VAL A 1 97 ? 6.972 -2.681 7.237 1.00 96.62 97 VAL A CA 1
ATOM 729 C C . VAL A 1 97 ? 8.136 -3.321 6.478 1.00 96.62 97 VAL A C 1
ATOM 731 O O . VAL A 1 97 ? 8.381 -2.985 5.324 1.00 96.62 97 VAL A O 1
ATOM 734 N N . ASN A 1 98 ? 8.784 -4.342 7.051 1.00 95.38 98 ASN A N 1
ATOM 735 C CA . ASN A 1 98 ? 9.897 -5.040 6.395 1.00 95.38 98 ASN A CA 1
ATOM 736 C C . ASN A 1 98 ? 9.529 -5.697 5.051 1.00 95.38 98 ASN A C 1
ATOM 738 O O . ASN A 1 98 ? 10.419 -5.955 4.239 1.00 95.38 98 ASN A O 1
ATOM 742 N N . LYS A 1 99 ? 8.256 -6.039 4.818 1.00 95.31 99 LYS A N 1
ATOM 743 C CA . LYS A 1 99 ? 7.789 -6.566 3.526 1.00 95.31 99 LYS A CA 1
ATOM 744 C C . LYS A 1 99 ? 7.546 -5.427 2.541 1.00 95.31 99 LYS A C 1
ATOM 746 O O . LYS A 1 99 ? 7.986 -5.536 1.401 1.00 95.31 99 LYS A O 1
ATOM 751 N N . VAL A 1 100 ? 6.893 -4.350 2.982 1.00 97.44 100 VAL A N 1
ATOM 752 C CA . VAL A 1 100 ? 6.612 -3.170 2.148 1.00 97.44 100 VAL A CA 1
ATOM 753 C C . VAL A 1 100 ? 7.915 -2.514 1.688 1.00 97.44 100 VAL A C 1
ATOM 755 O O . VAL A 1 100 ? 8.066 -2.254 0.501 1.00 97.44 100 VAL A O 1
ATOM 758 N N . CYS A 1 101 ? 8.912 -2.388 2.569 1.00 97.38 101 CYS A N 1
ATOM 759 C CA . CYS A 1 101 ? 10.239 -1.850 2.240 1.00 97.38 101 CYS A CA 1
ATOM 760 C C . CYS A 1 101 ? 11.008 -2.656 1.176 1.00 97.38 101 CYS A C 1
ATOM 762 O O . CYS A 1 101 ? 11.958 -2.146 0.591 1.00 97.38 101 CYS A O 1
ATOM 764 N N . LYS A 1 102 ? 10.629 -3.917 0.916 1.00 96.56 102 LYS A N 1
ATOM 765 C CA . LYS A 1 102 ? 11.225 -4.744 -0.152 1.00 96.56 102 LYS A CA 1
ATOM 766 C C . LYS A 1 102 ? 10.558 -4.535 -1.508 1.00 96.56 102 LYS A C 1
ATOM 768 O O . LYS A 1 102 ? 11.044 -5.074 -2.501 1.00 96.56 102 LYS A O 1
ATOM 773 N N . ASN A 1 103 ? 9.435 -3.820 -1.558 1.00 98.00 103 ASN A N 1
ATOM 774 C CA . ASN A 1 103 ? 8.767 -3.526 -2.810 1.00 98.00 103 ASN A CA 1
ATOM 775 C C . ASN A 1 103 ? 9.647 -2.559 -3.632 1.00 98.00 103 ASN A C 1
ATOM 777 O O . ASN A 1 103 ? 9.947 -1.464 -3.160 1.00 98.00 103 ASN A O 1
ATOM 781 N N . PRO A 1 104 ? 10.050 -2.926 -4.862 1.00 98.12 104 PRO A N 1
ATOM 782 C CA . PRO A 1 104 ? 11.006 -2.147 -5.651 1.00 98.12 104 PRO A CA 1
ATOM 783 C C . PRO A 1 104 ? 10.449 -0.817 -6.175 1.00 98.12 104 PRO A C 1
ATOM 785 O O . PRO A 1 104 ? 11.198 -0.036 -6.753 1.00 98.12 104 PRO A O 1
ATOM 788 N N . THR A 1 105 ? 9.145 -0.579 -6.029 1.00 98.44 105 THR A N 1
ATOM 789 C CA . THR A 1 105 ? 8.469 0.639 -6.499 1.00 98.44 105 THR A CA 1
ATOM 790 C C . THR A 1 105 ? 8.181 1.638 -5.382 1.00 98.44 105 THR A C 1
ATOM 792 O O . THR A 1 105 ? 7.737 2.744 -5.677 1.00 98.44 105 THR A O 1
ATOM 795 N N . LEU A 1 106 ? 8.425 1.263 -4.121 1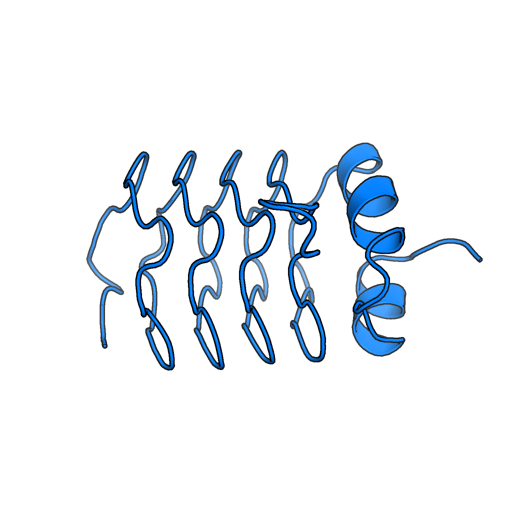.00 98.44 106 LEU A N 1
ATOM 796 C CA . LEU A 1 106 ? 8.305 2.174 -2.989 1.00 98.44 106 LEU A CA 1
ATOM 797 C C . LEU A 1 106 ? 9.370 3.271 -3.116 1.00 98.44 106 LEU A C 1
ATOM 799 O O . LEU A 1 106 ? 10.570 2.980 -3.175 1.00 98.44 106 LEU A O 1
ATOM 803 N N . ASP A 1 107 ? 8.924 4.520 -3.176 1.00 97.56 107 ASP A N 1
ATOM 804 C CA . ASP A 1 107 ? 9.800 5.683 -3.269 1.00 97.56 107 ASP A CA 1
ATOM 805 C C . ASP A 1 107 ? 10.394 6.076 -1.907 1.00 97.56 107 ASP A C 1
ATOM 807 O O . ASP A 1 107 ? 10.126 5.462 -0.872 1.00 97.56 107 ASP A O 1
ATOM 811 N N . ASP A 1 108 ? 11.273 7.076 -1.915 1.00 97.12 108 ASP A N 1
ATOM 812 C CA . ASP A 1 108 ? 12.007 7.483 -0.716 1.00 97.12 108 ASP A CA 1
ATOM 813 C C . ASP A 1 108 ? 11.107 8.163 0.327 1.00 97.12 108 ASP A C 1
ATOM 815 O O . ASP A 1 108 ? 11.374 8.054 1.524 1.00 97.12 108 ASP A O 1
ATOM 819 N N . GLU A 1 109 ? 10.012 8.794 -0.103 1.00 96.50 109 GLU A N 1
ATOM 820 C CA . GLU A 1 109 ? 9.000 9.354 0.796 1.00 96.50 109 GLU A CA 1
ATOM 821 C C . GLU A 1 109 ? 8.265 8.236 1.539 1.00 96.50 109 GLU A C 1
ATOM 823 O O . GLU A 1 109 ? 8.237 8.229 2.772 1.00 96.50 109 GLU A O 1
ATOM 828 N N . GLY A 1 110 ? 7.772 7.227 0.814 1.00 97.19 110 GLY A N 1
ATOM 829 C CA . GLY A 1 110 ? 7.145 6.048 1.402 1.00 97.19 110 GLY A CA 1
ATOM 830 C C . GLY A 1 110 ? 8.099 5.272 2.313 1.00 97.19 110 GLY A C 1
ATOM 831 O O . GLY A 1 110 ? 7.711 4.851 3.405 1.00 97.19 110 GLY A O 1
ATOM 832 N N . LYS A 1 111 ? 9.375 5.128 1.925 1.00 97.50 111 LYS A N 1
ATOM 833 C CA . LYS A 1 111 ? 10.405 4.534 2.795 1.00 97.50 111 LYS A CA 1
ATOM 834 C C . LYS A 1 111 ? 10.606 5.333 4.079 1.00 97.50 111 LYS A C 1
ATOM 836 O O . LYS A 1 111 ? 10.705 4.732 5.149 1.00 97.50 111 LYS A O 1
ATOM 841 N N . GLY A 1 112 ? 10.667 6.661 3.976 1.00 96.94 112 GLY A N 1
ATOM 842 C CA . GLY A 1 112 ? 10.814 7.564 5.113 1.00 96.94 112 GLY A CA 1
ATOM 843 C C . GLY A 1 112 ? 9.628 7.478 6.071 1.00 96.94 112 GLY A C 1
ATOM 844 O O . GLY A 1 112 ? 9.827 7.288 7.269 1.00 96.94 112 GLY A O 1
ATOM 845 N N . ALA A 1 113 ? 8.403 7.524 5.539 1.00 96.19 113 ALA A N 1
ATOM 846 C CA . ALA A 1 113 ? 7.168 7.411 6.313 1.00 96.19 113 ALA A CA 1
ATOM 847 C C . ALA A 1 113 ? 7.070 6.078 7.075 1.00 96.19 113 ALA A C 1
ATOM 849 O O . ALA A 1 113 ? 6.629 6.042 8.223 1.00 96.19 113 ALA A O 1
ATOM 850 N N . LEU A 1 114 ? 7.523 4.983 6.459 1.00 96.31 114 LEU A N 1
ATOM 851 C CA . LEU A 1 114 ? 7.497 3.646 7.058 1.00 96.31 114 LEU A CA 1
ATOM 852 C C . LEU A 1 114 ? 8.710 3.343 7.952 1.00 96.31 114 LEU A C 1
ATOM 854 O O . LEU A 1 114 ? 8.721 2.316 8.633 1.00 96.31 114 LEU A O 1
ATOM 858 N N . GLY A 1 115 ? 9.736 4.198 7.955 1.00 95.56 115 GLY A N 1
ATOM 859 C CA . GLY A 1 115 ? 10.982 3.947 8.678 1.00 95.56 115 GLY A CA 1
ATOM 860 C C . GLY A 1 115 ? 11.739 2.725 8.148 1.00 95.56 115 GLY A C 1
ATOM 861 O O . GLY A 1 115 ? 12.257 1.924 8.934 1.00 95.56 115 GLY A O 1
ATOM 862 N N . CYS A 1 116 ? 11.772 2.550 6.823 1.00 96.06 116 CYS A N 1
ATOM 863 C CA . CYS A 1 116 ? 12.557 1.496 6.191 1.00 96.06 116 CYS A CA 1
ATOM 864 C C . CYS A 1 116 ? 14.030 1.620 6.588 1.00 96.06 116 CYS A C 1
ATOM 866 O O . CYS A 1 116 ? 14.603 2.706 6.570 1.00 96.06 116 CYS A O 1
ATOM 868 N N . LYS A 1 117 ? 14.638 0.494 6.965 1.00 87.12 117 LYS A N 1
ATOM 869 C CA . LYS A 1 117 ? 16.077 0.427 7.228 1.00 87.12 117 LYS A CA 1
ATOM 870 C C . LYS A 1 117 ? 16.812 0.250 5.902 1.00 87.12 117 LYS A C 1
ATOM 872 O O . LYS A 1 117 ? 16.350 -0.545 5.081 1.00 87.12 117 LYS A O 1
ATOM 877 N N . ASP A 1 118 ? 17.916 0.974 5.747 1.00 68.06 118 ASP A N 1
ATOM 878 C CA . ASP A 1 118 ? 18.867 0.815 4.640 1.00 68.06 118 ASP A CA 1
ATOM 879 C C . ASP A 1 118 ? 19.461 -0.603 4.575 1.00 68.06 118 ASP A C 1
ATOM 881 O O . ASP A 1 118 ? 19.682 -1.218 5.652 1.00 68.06 118 ASP A O 1
#

Foldseek 3Di:
DEQQVPAQDQPEQDLHEQDPYEHHQHNANYEHHQYEQHLYEQANHEHHLYEQALYANALYECALYACENYDQQHDPNHTHACHNYHCANYDYDPVRLQRVLPGPNQDPNNCVRSVPDD

Organism: NCBI:txid41880

Sequence (118 aa):
KDLSEEVLSGVRGRRSDFSHTKFGREASRADFRGAKLVDTSMVDANLYESTFDGADMRNANLENAIVSGASFGQYDGVWANLAGVNFEGALLSSSDVNKVCKNPTLDDEGKGALGCKD